Protein AF-A0A751YZZ7-F1 (afdb_monomer)

Mean predicted aligned error: 13.31 Å

Secondary structure (DSSP, 8-sta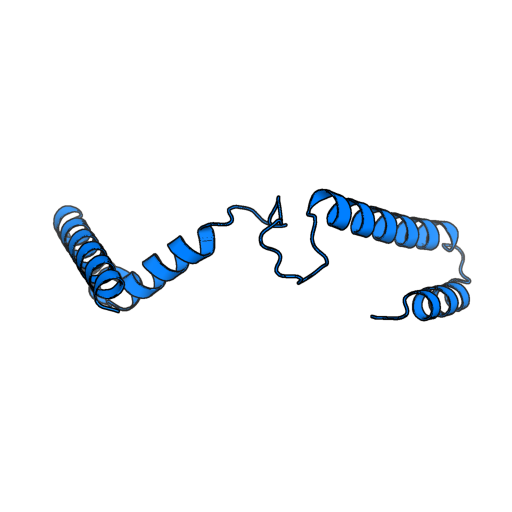te):
---HHHHHHHHHHH--STTHHHHHHHHHHHHHHHHHHHHHHTS-TT---TT----TTS-TTHHHHHHHHHHHHHSHHHHTT--SSHHHHHHHHHHHHHHHHHHHH--

Structure (mmCIF, N/CA/C/O backbone):
data_AF-A0A751YZZ7-F1
#
_entry.id   AF-A0A751YZZ7-F1
#
loop_
_atom_site.group_PDB
_atom_site.id
_atom_site.type_symbol
_atom_site.label_atom_id
_atom_site.label_alt_id
_atom_site.label_comp_id
_atom_site.label_asym_id
_atom_site.label_entity_id
_atom_site.label_seq_id
_atom_site.pdbx_PDB_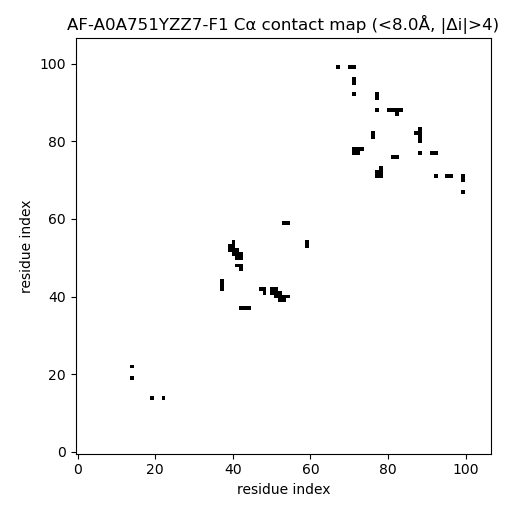ins_code
_atom_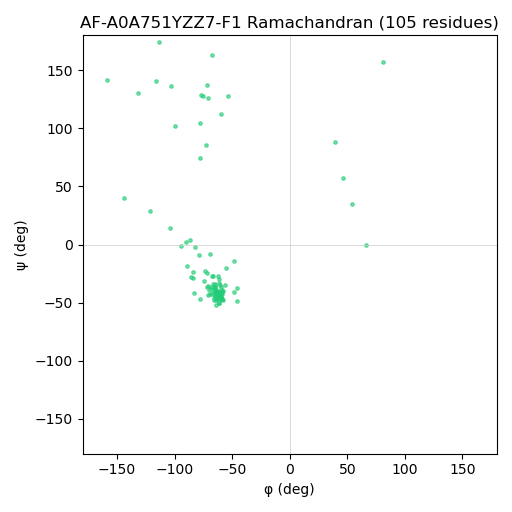site.Cartn_x
_atom_site.Cartn_y
_atom_site.Cartn_z
_atom_site.occupancy
_atom_site.B_iso_or_equiv
_atom_site.auth_seq_id
_atom_site.auth_comp_id
_atom_site.auth_asym_id
_atom_site.auth_atom_id
_atom_site.pdbx_PDB_model_num
ATOM 1 N N . MET A 1 1 ? 9.952 8.286 -29.211 1.00 39.16 1 MET A N 1
ATOM 2 C CA . MET A 1 1 ? 11.102 7.368 -29.317 1.00 39.16 1 MET A CA 1
ATOM 3 C C . MET A 1 1 ? 12.347 8.213 -29.134 1.00 39.16 1 MET A C 1
ATOM 5 O O . MET A 1 1 ? 12.524 9.138 -29.913 1.00 39.16 1 MET A O 1
ATOM 9 N N . ALA A 1 2 ? 13.096 8.017 -28.047 1.00 47.78 2 ALA A N 1
ATOM 10 C CA . ALA A 1 2 ? 14.341 8.750 -27.828 1.00 47.78 2 ALA A CA 1
ATOM 11 C C . ALA A 1 2 ? 15.419 8.158 -28.744 1.00 47.78 2 ALA A C 1
ATOM 13 O O . ALA A 1 2 ? 15.597 6.940 -28.785 1.00 47.78 2 ALA A O 1
ATOM 14 N N . ASP A 1 3 ? 16.077 9.017 -29.514 1.00 48.12 3 ASP A N 1
ATOM 15 C CA . ASP A 1 3 ? 17.192 8.657 -30.381 1.00 48.12 3 ASP A CA 1
ATOM 16 C C . ASP A 1 3 ? 18.429 8.374 -29.513 1.00 48.12 3 ASP A C 1
ATOM 18 O O . ASP A 1 3 ? 19.238 9.250 -29.213 1.00 48.12 3 ASP A O 1
ATOM 22 N N . ASN A 1 4 ? 18.531 7.130 -29.046 1.00 59.53 4 ASN A N 1
ATOM 23 C CA . ASN A 1 4 ? 19.622 6.665 -28.190 1.00 59.53 4 ASN A CA 1
ATOM 24 C C . ASN A 1 4 ? 20.976 6.596 -28.931 1.00 59.53 4 ASN A C 1
ATOM 26 O O . ASN A 1 4 ? 22.001 6.363 -28.285 1.00 59.53 4 ASN A O 1
ATOM 30 N N . SER A 1 5 ? 21.012 6.785 -30.261 1.00 56.00 5 SER A N 1
ATOM 31 C CA . SER A 1 5 ? 22.280 6.882 -31.000 1.00 56.00 5 SER A CA 1
ATOM 32 C C . SER A 1 5 ? 23.016 8.184 -30.694 1.00 56.00 5 SER A C 1
ATOM 34 O O . SER A 1 5 ? 24.228 8.145 -30.495 1.00 56.00 5 SER A O 1
ATOM 36 N N . MET A 1 6 ? 22.290 9.300 -30.559 1.00 50.94 6 MET A N 1
ATOM 37 C CA . MET A 1 6 ? 22.868 10.612 -30.231 1.00 50.94 6 MET A CA 1
ATOM 38 C C . MET A 1 6 ? 23.502 10.634 -28.830 1.00 50.94 6 MET A C 1
ATOM 40 O O . MET A 1 6 ? 24.552 11.226 -28.624 1.00 50.94 6 MET A O 1
ATOM 44 N N . THR A 1 7 ? 22.938 9.904 -27.860 1.00 62.94 7 THR A N 1
ATOM 45 C CA . THR A 1 7 ? 23.505 9.830 -26.499 1.00 62.94 7 THR A CA 1
ATOM 46 C C . THR A 1 7 ? 24.796 9.013 -26.409 1.00 62.94 7 THR A C 1
ATOM 48 O O . THR A 1 7 ? 25.590 9.220 -25.493 1.00 62.94 7 THR A O 1
ATOM 51 N N . PHE A 1 8 ? 25.022 8.070 -27.329 1.00 64.81 8 PHE A N 1
ATOM 52 C CA . PHE A 1 8 ? 26.191 7.186 -27.299 1.00 64.81 8 PHE A CA 1
ATOM 53 C C . PHE A 1 8 ? 27.429 7.832 -27.928 1.00 64.81 8 PHE A C 1
ATOM 55 O O . PHE A 1 8 ? 28.521 7.735 -27.376 1.00 64.81 8 PHE A O 1
ATOM 62 N N . SER A 1 9 ? 27.266 8.525 -29.059 1.00 59.72 9 SER A N 1
ATOM 63 C CA . SER A 1 9 ? 28.363 9.260 -29.699 1.00 59.72 9 SER A CA 1
ATOM 64 C C . SER A 1 9 ? 28.889 10.385 -28.811 1.00 59.72 9 SER A C 1
ATOM 66 O O . SER A 1 9 ? 30.100 10.542 -28.674 1.00 59.72 9 SER A O 1
ATOM 68 N N . ASP A 1 10 ? 27.984 11.118 -28.162 1.00 65.31 10 ASP A N 1
ATOM 69 C CA . ASP A 1 10 ? 28.329 12.276 -27.334 1.00 65.31 10 ASP A CA 1
ATOM 70 C C . ASP A 1 10 ? 29.035 11.854 -26.038 1.00 65.31 10 ASP A C 1
ATOM 72 O O . ASP A 1 10 ? 29.985 12.501 -25.597 1.00 65.31 10 ASP A O 1
ATOM 76 N N . THR A 1 11 ? 28.631 10.717 -25.460 1.00 61.88 11 THR A N 1
ATOM 77 C CA . THR A 1 11 ? 29.309 10.131 -24.296 1.00 61.88 11 THR A CA 1
ATOM 78 C C . THR A 1 11 ? 30.672 9.558 -24.675 1.00 61.88 11 THR A C 1
ATOM 80 O O . THR A 1 11 ? 31.648 9.850 -23.992 1.00 61.88 11 THR A O 1
ATOM 83 N N . LEU A 1 12 ? 30.800 8.846 -25.802 1.00 62.84 12 LEU A N 1
ATOM 84 C CA . LEU A 1 12 ? 32.098 8.369 -26.301 1.00 62.84 12 LEU A CA 1
ATOM 85 C C . LEU A 1 12 ? 33.085 9.502 -26.607 1.00 62.84 12 LEU A C 1
ATOM 87 O O . LEU A 1 12 ? 34.279 9.336 -26.376 1.00 62.84 12 LEU A O 1
ATOM 91 N N . MET A 1 13 ? 32.606 10.651 -27.093 1.00 63.72 13 MET A N 1
ATOM 92 C CA . MET A 1 13 ? 33.451 11.833 -27.297 1.00 63.72 13 MET A CA 1
ATOM 93 C C . MET A 1 13 ? 33.954 12.449 -25.979 1.00 63.72 13 MET A C 1
ATOM 95 O O . MET A 1 13 ? 35.017 13.067 -25.973 1.00 63.72 13 MET A O 1
ATOM 99 N N . GLN A 1 14 ? 33.229 12.277 -24.867 1.00 64.88 14 GLN A N 1
ATOM 100 C CA . GLN A 1 14 ? 33.641 12.714 -23.523 1.00 64.88 14 GLN A CA 1
ATOM 101 C C . GLN A 1 14 ? 34.522 11.693 -22.786 1.00 64.88 14 GLN A C 1
ATOM 103 O O . GLN A 1 14 ? 35.344 12.068 -21.949 1.00 64.88 14 GLN A O 1
ATOM 108 N N . LEU A 1 15 ? 34.369 10.410 -23.105 1.00 61.09 15 LEU A N 1
ATOM 109 C CA . LEU A 1 15 ? 35.112 9.285 -22.547 1.00 61.09 15 LEU A CA 1
ATOM 110 C C . LEU A 1 15 ? 36.519 9.190 -23.184 1.00 61.09 15 LEU A C 1
ATOM 112 O O . LEU A 1 15 ? 36.797 8.348 -24.029 1.00 61.09 15 LEU A O 1
ATOM 116 N N . GLY A 1 16 ? 37.426 10.087 -22.796 1.00 60.78 16 GLY A N 1
ATOM 117 C CA . GLY A 1 16 ? 38.812 10.149 -23.290 1.00 60.78 16 GLY A CA 1
ATOM 118 C C . GLY A 1 16 ? 39.880 10.020 -22.198 1.00 60.78 16 GLY A C 1
ATOM 119 O O . GLY A 1 16 ? 40.941 10.625 -22.323 1.00 60.78 16 GLY A O 1
ATOM 120 N N . GLY A 1 17 ? 39.589 9.316 -21.096 1.00 68.81 17 GLY A N 1
ATOM 121 C CA . GLY A 1 17 ? 40.457 9.233 -19.909 1.00 68.81 17 GLY A CA 1
ATOM 122 C C . GLY A 1 17 ? 41.056 7.846 -19.631 1.00 68.81 17 GLY A C 1
ATOM 123 O O . GLY A 1 17 ? 40.694 6.854 -20.261 1.00 68.81 17 GLY A O 1
ATOM 124 N N . GLU A 1 18 ? 41.939 7.761 -18.627 1.00 73.44 18 GLU A N 1
ATOM 125 C CA . GLU A 1 18 ? 42.661 6.534 -18.215 1.00 73.44 18 GLU A CA 1
ATOM 126 C C . GLU A 1 18 ? 41.746 5.331 -17.882 1.00 73.44 18 GLU A C 1
ATOM 128 O O . GLU A 1 18 ? 42.187 4.186 -17.946 1.00 73.44 18 GLU A O 1
ATOM 133 N N . ASN A 1 19 ? 40.459 5.567 -17.591 1.00 74.25 19 ASN A N 1
ATOM 134 C CA . ASN A 1 19 ? 39.467 4.543 -17.236 1.00 74.25 19 ASN A CA 1
ATOM 135 C C . ASN A 1 19 ? 38.476 4.193 -18.362 1.00 74.25 19 ASN A C 1
ATOM 137 O O . ASN A 1 19 ? 37.481 3.510 -18.107 1.00 74.25 19 ASN A O 1
ATOM 141 N N . PHE A 1 20 ? 38.754 4.603 -19.604 1.00 78.50 20 PHE A N 1
ATOM 142 C CA . PHE A 1 20 ? 37.874 4.432 -20.767 1.00 78.50 20 PHE A CA 1
ATOM 143 C C . PHE A 1 20 ? 37.261 3.031 -20.895 1.00 78.50 20 PHE A C 1
ATOM 145 O O . PHE A 1 20 ? 36.053 2.880 -21.056 1.00 78.50 20 PHE A O 1
ATOM 152 N N . LEU A 1 21 ? 38.086 1.985 -20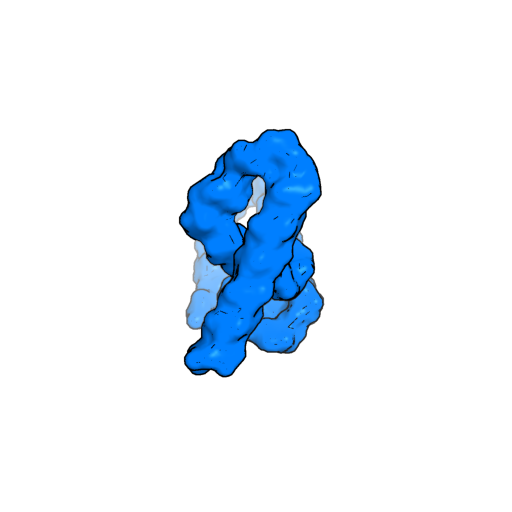.785 1.00 82.88 21 LEU A N 1
ATOM 153 C CA . LEU A 1 21 ? 37.620 0.605 -20.936 1.00 82.88 21 LEU A CA 1
ATOM 154 C C . LEU A 1 21 ? 36.639 0.199 -19.831 1.00 82.88 21 LEU A C 1
ATOM 156 O O . LEU A 1 21 ? 35.666 -0.496 -20.110 1.00 82.88 21 LEU A O 1
ATOM 160 N N . ARG A 1 22 ? 36.856 0.655 -18.592 1.00 81.31 22 ARG A N 1
ATOM 161 C CA . ARG A 1 22 ? 35.956 0.382 -17.464 1.00 81.31 22 ARG A CA 1
ATOM 162 C C . ARG A 1 22 ? 34.606 1.055 -17.685 1.00 81.31 22 ARG A C 1
ATOM 164 O O . ARG A 1 22 ? 33.575 0.401 -17.567 1.00 81.31 22 ARG A O 1
ATOM 171 N N . GLU A 1 23 ? 34.612 2.324 -18.062 1.00 78.69 23 GLU A N 1
ATOM 172 C CA . GLU A 1 23 ? 33.390 3.094 -18.298 1.00 78.69 23 GLU A CA 1
ATOM 173 C C . GLU A 1 23 ? 32.617 2.579 -19.525 1.00 78.69 23 GLU A C 1
ATOM 175 O O . GLU A 1 23 ? 31.396 2.440 -19.471 1.00 78.69 23 GLU A O 1
ATOM 180 N N . LEU A 1 24 ? 33.320 2.176 -20.591 1.00 83.06 24 LEU A N 1
ATOM 181 C CA . LEU A 1 24 ? 32.718 1.511 -21.746 1.00 83.06 24 LEU A CA 1
ATOM 182 C C . LEU A 1 24 ? 32.065 0.184 -21.344 1.00 83.06 24 LEU A C 1
ATOM 184 O O . LEU A 1 24 ? 30.935 -0.092 -21.743 1.00 83.06 24 LEU A O 1
ATOM 188 N N . THR A 1 25 ? 32.745 -0.641 -20.540 1.00 85.94 25 THR A N 1
ATOM 189 C CA . THR A 1 25 ? 32.154 -1.900 -20.065 1.00 85.94 25 THR A CA 1
ATOM 190 C C . THR A 1 25 ? 30.941 -1.661 -19.176 1.00 85.94 25 THR A C 1
ATOM 192 O O . THR A 1 25 ? 29.942 -2.351 -19.336 1.00 85.94 25 THR A O 1
ATOM 195 N N . GLU A 1 26 ? 30.977 -0.664 -18.294 1.00 83.12 26 GLU A N 1
ATOM 196 C CA . GLU A 1 26 ? 29.856 -0.303 -17.426 1.00 83.12 26 GLU A CA 1
ATOM 197 C C . GLU A 1 26 ? 28.653 0.188 -18.242 1.00 83.12 26 GLU A C 1
ATOM 199 O O . GLU A 1 26 ? 27.524 -0.255 -18.021 1.00 83.12 26 GLU A O 1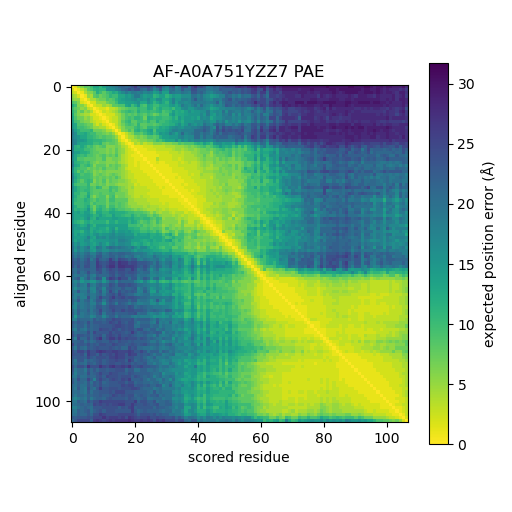
ATOM 204 N N . PHE A 1 27 ? 28.896 1.015 -19.259 1.00 83.94 27 PHE A N 1
ATOM 205 C CA . PHE A 1 27 ? 27.868 1.462 -20.192 1.00 83.94 27 PHE A CA 1
ATOM 206 C C . PHE A 1 27 ? 27.238 0.290 -20.958 1.00 83.94 27 PHE A C 1
ATOM 208 O O . PHE A 1 27 ? 26.014 0.138 -20.987 1.00 83.94 27 PHE A O 1
ATOM 215 N N . MET A 1 28 ? 28.067 -0.578 -21.541 1.00 87.56 28 MET A N 1
ATOM 216 C CA . MET A 1 28 ? 27.598 -1.730 -22.314 1.00 87.56 28 MET A CA 1
ATOM 217 C C . MET A 1 28 ? 26.852 -2.737 -21.432 1.00 87.56 28 MET A C 1
ATOM 219 O O . MET A 1 28 ? 25.810 -3.248 -21.838 1.00 87.56 28 MET A O 1
ATOM 223 N N . LEU A 1 29 ? 27.330 -2.988 -20.210 1.00 87.44 29 LEU A N 1
ATOM 224 C CA . LEU A 1 29 ? 26.666 -3.868 -19.246 1.00 87.44 29 LEU A CA 1
ATOM 225 C C . LEU A 1 29 ? 25.310 -3.313 -18.811 1.00 87.44 29 LEU A C 1
ATOM 227 O O . LEU A 1 29 ? 24.336 -4.064 -18.799 1.00 87.44 29 LEU A O 1
ATOM 231 N N . ASN A 1 30 ? 25.217 -2.013 -18.518 1.00 85.25 30 ASN A N 1
ATOM 232 C CA . ASN A 1 30 ? 23.938 -1.370 -18.216 1.00 85.25 30 ASN A CA 1
ATOM 233 C C . ASN A 1 30 ? 22.962 -1.515 -19.389 1.00 85.25 30 ASN A C 1
ATOM 235 O O . ASN A 1 30 ? 21.805 -1.883 -19.187 1.00 85.25 30 ASN A O 1
ATOM 239 N N . ARG A 1 31 ? 23.436 -1.330 -20.626 1.00 83.81 31 ARG A N 1
ATOM 240 C CA . ARG A 1 31 ? 22.591 -1.446 -21.820 1.00 83.81 31 ARG A CA 1
ATOM 241 C C . ARG A 1 31 ? 22.109 -2.872 -22.086 1.00 83.81 31 ARG A C 1
ATOM 243 O O . ARG A 1 31 ? 20.940 -3.070 -22.419 1.00 83.81 31 ARG A O 1
ATOM 250 N N . ILE A 1 32 ? 22.985 -3.864 -21.930 1.00 89.06 32 ILE A N 1
ATOM 251 C CA . ILE A 1 32 ? 22.630 -5.284 -22.065 1.00 89.06 32 ILE A CA 1
ATOM 252 C C . ILE A 1 32 ? 21.623 -5.673 -20.982 1.00 89.06 32 ILE A C 1
ATOM 254 O O . ILE A 1 32 ? 20.610 -6.300 -21.284 1.00 89.06 32 ILE A O 1
ATOM 258 N N . MET A 1 33 ? 21.858 -5.246 -19.740 1.00 85.44 33 MET A N 1
ATOM 259 C CA . MET A 1 33 ? 20.956 -5.515 -18.626 1.00 85.44 33 MET A CA 1
ATOM 260 C C . MET A 1 33 ? 19.568 -4.911 -18.865 1.00 85.44 33 MET A C 1
ATOM 262 O O . MET A 1 33 ? 18.567 -5.591 -18.652 1.00 85.44 33 MET A O 1
ATOM 266 N N . GLU A 1 34 ? 19.485 -3.669 -19.346 1.00 82.19 34 GLU A N 1
ATOM 267 C CA . GLU A 1 34 ? 18.211 -3.046 -19.721 1.00 82.19 34 GLU A CA 1
ATOM 268 C C . GLU A 1 34 ? 17.476 -3.840 -20.805 1.00 82.19 34 GLU A C 1
ATOM 270 O O . GLU A 1 34 ? 16.286 -4.123 -20.658 1.00 82.19 34 GLU A O 1
ATOM 275 N N . ALA A 1 35 ? 18.181 -4.243 -21.865 1.00 83.31 35 ALA A N 1
ATOM 276 C CA . ALA A 1 35 ? 17.594 -5.010 -22.959 1.00 83.31 35 ALA A CA 1
ATOM 277 C C . ALA A 1 35 ? 17.087 -6.389 -22.501 1.00 83.31 35 ALA A C 1
ATOM 279 O O . ALA A 1 35 ? 15.994 -6.809 -22.887 1.00 83.31 35 ALA A O 1
ATOM 280 N N . ASP A 1 36 ? 17.841 -7.087 -21.652 1.00 84.31 36 ASP A N 1
ATOM 281 C CA . ASP A 1 36 ? 17.439 -8.389 -21.111 1.00 84.31 36 ASP A CA 1
ATOM 282 C C . ASP A 1 36 ? 16.251 -8.281 -20.155 1.00 84.31 36 ASP A C 1
ATOM 284 O O . ASP A 1 36 ? 15.366 -9.138 -20.164 1.00 84.31 36 ASP A O 1
ATOM 288 N N . VAL A 1 37 ? 16.191 -7.212 -19.359 1.00 79.44 37 VAL A N 1
ATOM 289 C CA . VAL A 1 37 ? 15.042 -6.925 -18.496 1.00 79.44 37 VAL A CA 1
ATOM 290 C C . VAL A 1 37 ? 13.790 -6.683 -19.335 1.00 79.44 37 VAL A C 1
ATOM 292 O O . VAL A 1 37 ? 12.762 -7.285 -19.043 1.00 79.44 37 VAL A O 1
ATOM 295 N N . ILE A 1 38 ? 13.862 -5.874 -20.395 1.00 77.75 38 ILE A N 1
ATOM 296 C CA . ILE A 1 38 ? 12.713 -5.614 -21.280 1.00 77.75 38 ILE A CA 1
ATOM 297 C C . ILE A 1 38 ? 12.217 -6.915 -21.920 1.00 77.75 38 ILE A C 1
ATOM 299 O O . ILE A 1 38 ? 11.021 -7.203 -21.859 1.00 77.75 38 ILE A O 1
ATOM 303 N N . ARG A 1 39 ? 13.129 -7.743 -22.451 1.00 79.81 39 ARG A N 1
ATOM 304 C CA . ARG A 1 39 ? 12.784 -9.045 -23.052 1.00 79.81 39 ARG A CA 1
ATOM 305 C C . ARG A 1 39 ? 12.132 -10.007 -22.066 1.00 79.81 39 ARG A C 1
ATOM 307 O O . ARG A 1 39 ? 11.209 -10.712 -22.437 1.00 79.81 39 ARG A O 1
ATOM 314 N N . ARG A 1 40 ? 12.613 -10.064 -20.821 1.00 77.00 40 ARG A N 1
ATOM 315 C CA . ARG A 1 40 ? 12.036 -10.946 -19.791 1.00 77.00 40 ARG A CA 1
ATOM 316 C C . ARG A 1 40 ? 10.703 -10.438 -19.253 1.00 77.00 40 ARG A C 1
ATOM 318 O O . ARG A 1 40 ? 9.880 -11.227 -18.815 1.00 77.00 40 ARG A O 1
ATOM 325 N N . ILE A 1 41 ? 10.522 -9.122 -19.208 1.00 71.56 41 ILE A N 1
ATOM 326 C CA . ILE A 1 41 ? 9.339 -8.486 -18.623 1.00 71.56 41 ILE A CA 1
ATOM 327 C C . ILE A 1 41 ? 8.221 -8.310 -19.666 1.00 71.56 41 ILE A C 1
ATOM 329 O O . ILE A 1 41 ? 7.072 -8.133 -19.261 1.00 71.56 41 ILE A O 1
ATOM 333 N N . ASN A 1 42 ? 8.528 -8.376 -20.969 1.00 74.88 42 ASN A N 1
ATOM 334 C CA . ASN A 1 42 ? 7.621 -8.063 -22.085 1.00 74.88 42 ASN A CA 1
ATOM 335 C C . ASN A 1 42 ? 6.995 -6.659 -21.972 1.00 74.88 42 ASN A C 1
ATOM 337 O O . ASN A 1 42 ? 5.827 -6.450 -22.292 1.00 74.88 42 ASN A O 1
ATOM 341 N N . ALA A 1 43 ? 7.751 -5.691 -21.443 1.00 72.50 43 ALA A N 1
ATOM 342 C CA . ALA A 1 43 ? 7.313 -4.300 -21.350 1.00 72.50 43 ALA A CA 1
ATOM 343 C C . ALA A 1 43 ? 8.507 -3.350 -21.214 1.00 72.50 43 ALA A C 1
ATOM 345 O O . ALA A 1 43 ? 9.436 -3.626 -20.447 1.00 72.50 43 ALA A O 1
ATOM 346 N N . GLU A 1 44 ? 8.426 -2.194 -21.866 1.00 72.44 44 GLU A N 1
ATOM 347 C CA . GLU A 1 44 ? 9.409 -1.119 -21.746 1.00 72.44 44 GLU A CA 1
ATOM 348 C C . GLU A 1 44 ? 9.394 -0.472 -20.341 1.00 72.44 44 GLU A C 1
ATOM 350 O O . GLU A 1 44 ? 8.437 -0.621 -19.553 1.00 72.44 44 GLU A O 1
ATOM 355 N N . PRO A 1 45 ? 10.454 0.273 -19.968 1.00 67.69 45 PRO A N 1
ATOM 356 C CA . PRO A 1 45 ? 10.476 1.046 -18.737 1.00 67.69 45 PRO A CA 1
ATOM 357 C C . PRO A 1 45 ? 9.265 1.979 -18.662 1.00 67.69 45 PRO A C 1
ATOM 359 O O . PRO A 1 45 ? 9.014 2.772 -19.562 1.00 67.69 45 PRO A O 1
ATOM 362 N N . HIS A 1 46 ? 8.529 1.915 -17.549 1.00 68.44 46 HIS A N 1
ATOM 363 C CA . HIS A 1 46 ? 7.319 2.716 -17.292 1.0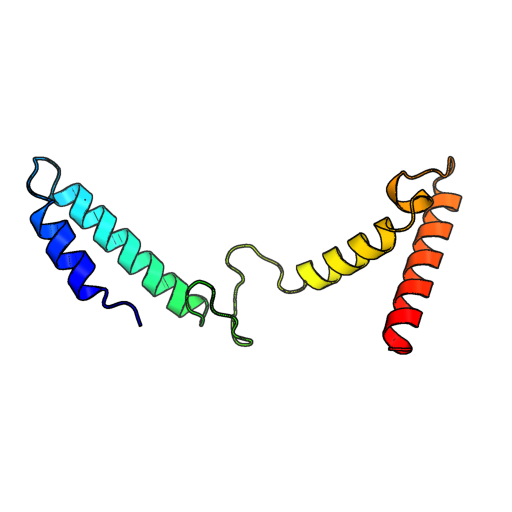0 68.44 46 HIS A CA 1
ATOM 364 C C . HIS A 1 46 ? 6.121 2.416 -18.208 1.00 68.44 46 HIS A C 1
ATOM 366 O O . HIS A 1 46 ? 5.045 2.976 -17.991 1.00 68.44 46 HIS A O 1
ATOM 372 N N . GLU A 1 47 ? 6.252 1.483 -19.152 1.00 66.38 47 GLU A N 1
ATOM 373 C CA . GLU A 1 47 ? 5.136 1.006 -19.957 1.00 66.38 47 GLU A CA 1
ATOM 374 C C . GLU A 1 47 ? 4.195 0.144 -19.106 1.00 66.38 47 GLU A C 1
ATOM 376 O O . GLU A 1 47 ? 4.616 -0.664 -18.261 1.00 66.38 47 GLU A O 1
ATOM 381 N N . ARG A 1 48 ? 2.893 0.363 -19.301 1.00 63.25 48 ARG A N 1
ATOM 382 C CA . ARG A 1 48 ? 1.828 -0.447 -18.715 1.00 63.25 48 ARG A CA 1
ATOM 383 C C . ARG A 1 48 ? 1.347 -1.419 -19.786 1.00 63.25 48 ARG A C 1
ATOM 385 O O . ARG A 1 48 ? 0.595 -1.017 -20.660 1.00 63.25 48 ARG A O 1
ATOM 392 N N . SER A 1 49 ? 1.779 -2.672 -19.686 1.00 67.00 49 SER A N 1
ATOM 393 C CA . SER A 1 49 ? 1.284 -3.781 -20.505 1.00 67.00 49 SER A CA 1
ATOM 394 C C . SER A 1 49 ? 0.596 -4.814 -19.614 1.00 67.00 49 SER A C 1
ATOM 396 O O . SER A 1 49 ? 1.061 -5.090 -18.502 1.00 67.00 49 SER A O 1
ATOM 398 N N . ASP A 1 50 ? -0.512 -5.377 -20.095 1.00 66.12 50 ASP A N 1
ATOM 399 C CA . ASP A 1 50 ? -1.239 -6.448 -19.408 1.00 66.12 50 ASP A CA 1
ATOM 400 C C . ASP A 1 50 ? -0.520 -7.803 -19.489 1.00 66.12 50 ASP A C 1
ATOM 402 O O . ASP A 1 50 ? -0.718 -8.643 -18.600 1.00 66.12 50 ASP A O 1
ATOM 406 N N . GLU A 1 51 ? 0.349 -7.961 -20.494 1.00 66.75 51 GLU A N 1
ATOM 407 C CA . GLU A 1 51 ? 1.212 -9.122 -20.766 1.00 66.75 51 GLU A CA 1
ATOM 408 C C . GLU A 1 51 ? 2.504 -9.112 -19.935 1.00 66.75 51 GLU A C 1
ATOM 410 O O . GLU A 1 51 ? 3.304 -10.044 -20.007 1.00 66.75 51 GLU A O 1
ATOM 415 N N . ARG A 1 52 ? 2.716 -8.072 -19.114 1.00 66.88 52 ARG A N 1
ATOM 416 C CA . ARG A 1 52 ? 3.889 -7.970 -18.244 1.00 66.88 52 ARG A CA 1
ATOM 417 C C . ARG A 1 52 ? 3.944 -9.160 -17.281 1.00 66.88 52 ARG A C 1
ATOM 419 O O . ARG A 1 52 ? 3.147 -9.242 -16.341 1.00 66.88 52 ARG A O 1
ATOM 426 N N . GLU A 1 53 ? 4.935 -10.029 -17.464 1.00 63.03 53 GLU A N 1
ATOM 427 C CA . GLU A 1 53 ? 5.090 -11.244 -16.652 1.00 63.03 53 GLU A CA 1
ATOM 428 C C . GLU A 1 53 ? 5.555 -10.934 -15.227 1.00 63.03 53 GLU A C 1
ATOM 430 O O . GLU A 1 53 ? 5.117 -11.553 -14.256 1.00 63.03 53 GLU A O 1
ATOM 435 N N . THR A 1 54 ? 6.426 -9.936 -15.073 1.00 59.38 54 THR A N 1
ATOM 436 C CA . THR A 1 54 ? 7.022 -9.581 -13.783 1.00 59.38 54 THR A CA 1
ATOM 437 C C . THR A 1 54 ? 6.934 -8.084 -13.517 1.00 59.38 54 THR A C 1
ATOM 439 O O . THR A 1 54 ? 7.312 -7.241 -14.324 1.00 59.38 54 THR A O 1
ATOM 442 N N . TYR A 1 55 ? 6.454 -7.715 -12.328 1.00 59.03 55 TYR A N 1
ATOM 443 C CA . TYR A 1 55 ? 6.710 -6.380 -11.802 1.00 59.03 55 TYR A CA 1
ATOM 444 C C . TYR A 1 55 ? 8.141 -6.374 -11.290 1.00 59.03 55 TYR A C 1
ATOM 446 O O . TYR A 1 55 ? 8.491 -7.220 -10.467 1.00 59.03 55 TYR A O 1
ATOM 454 N N . ARG A 1 56 ? 8.933 -5.385 -11.712 1.00 54.88 56 ARG A N 1
ATOM 455 C CA . ARG A 1 56 ? 10.319 -5.148 -11.270 1.00 54.88 56 ARG A CA 1
ATOM 456 C C . ARG A 1 56 ? 10.496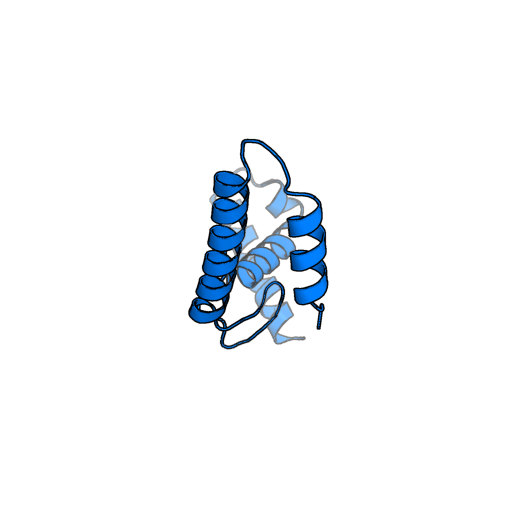 -5.176 -9.731 1.00 54.88 56 ARG A C 1
ATOM 458 O O . ARG A 1 56 ? 11.624 -5.277 -9.285 1.00 54.88 56 ARG A O 1
ATOM 465 N N . ASN A 1 57 ? 9.404 -5.119 -8.944 1.00 53.75 57 ASN A N 1
ATOM 466 C CA . ASN A 1 57 ? 9.351 -5.244 -7.477 1.00 53.75 57 ASN A CA 1
ATOM 467 C C . ASN A 1 57 ? 8.105 -5.995 -6.914 1.00 53.75 57 ASN A C 1
ATOM 469 O O . ASN A 1 57 ? 7.558 -5.620 -5.877 1.00 53.75 57 ASN A O 1
ATOM 473 N N . GLY A 1 58 ? 7.658 -7.081 -7.558 1.00 60.88 58 GLY A N 1
ATOM 474 C CA . GLY A 1 58 ? 6.758 -8.069 -6.934 1.00 60.88 58 GLY A CA 1
ATOM 475 C C . GLY A 1 58 ? 5.249 -7.750 -6.870 1.00 60.88 58 GLY A C 1
ATOM 476 O O . GLY A 1 58 ? 4.805 -6.609 -6.949 1.00 60.88 58 GLY A O 1
ATOM 477 N N . TYR A 1 59 ? 4.473 -8.838 -6.746 1.00 63.12 59 TYR A N 1
ATOM 478 C CA . TYR A 1 59 ? 3.020 -8.968 -6.517 1.00 63.12 59 TYR A CA 1
ATOM 479 C C . TYR A 1 59 ? 2.097 -7.973 -7.263 1.00 63.12 59 TYR A C 1
ATOM 481 O O . TYR A 1 59 ? 1.669 -6.959 -6.710 1.00 63.12 59 TYR A O 1
ATOM 489 N N . ARG A 1 60 ? 1.681 -8.327 -8.495 1.00 66.19 60 ARG A N 1
ATOM 490 C CA . ARG A 1 60 ? 0.754 -7.558 -9.369 1.00 66.19 60 ARG A CA 1
ATOM 491 C C . ARG A 1 60 ? -0.495 -7.032 -8.645 1.00 66.19 60 ARG A C 1
ATOM 493 O O . ARG A 1 60 ? -0.922 -5.903 -8.869 1.00 66.19 60 ARG A O 1
ATOM 500 N N . ASN A 1 61 ? -1.039 -7.812 -7.712 1.00 74.06 61 ASN A N 1
ATOM 501 C CA . ASN A 1 61 ? -2.280 -7.480 -7.004 1.00 74.06 61 ASN A CA 1
ATOM 502 C C . ASN A 1 61 ? -2.090 -6.607 -5.751 1.00 74.06 61 ASN A C 1
ATOM 504 O O . ASN A 1 61 ? -3.064 -6.304 -5.059 1.00 74.06 61 ASN A O 1
ATOM 508 N N . ARG A 1 62 ? -0.864 -6.157 -5.451 1.00 80.31 62 ARG A N 1
ATOM 509 C CA . ARG A 1 62 ? -0.571 -5.340 -4.264 1.00 80.31 62 ARG A CA 1
ATOM 510 C C . ARG A 1 62 ? -1.369 -4.036 -4.234 1.00 80.31 62 ARG A C 1
ATOM 512 O O . ARG A 1 62 ? -1.921 -3.696 -3.195 1.00 80.31 62 ARG A O 1
ATOM 519 N N . ASN A 1 63 ? -1.521 -3.363 -5.374 1.00 83.62 63 ASN A N 1
ATOM 520 C CA . ASN A 1 63 ? -2.295 -2.120 -5.477 1.00 83.62 63 ASN A CA 1
ATOM 521 C C . ASN A 1 63 ? -3.769 -2.301 -5.058 1.00 83.62 63 ASN A C 1
ATOM 523 O O . ASN A 1 63 ? -4.349 -1.416 -4.433 1.00 83.62 63 ASN A O 1
ATOM 527 N N . VAL A 1 64 ? -4.384 -3.451 -5.358 1.00 85.62 64 VAL A N 1
ATOM 528 C CA . VAL A 1 64 ? -5.772 -3.742 -4.949 1.00 85.62 64 VAL A CA 1
ATOM 529 C C . VAL A 1 64 ? -5.862 -3.852 -3.428 1.00 85.62 64 VAL A C 1
ATOM 531 O O . VAL A 1 64 ? -6.733 -3.243 -2.802 1.00 85.62 64 VAL A O 1
ATOM 534 N N . VAL A 1 65 ? -4.917 -4.579 -2.831 1.00 87.50 65 VAL A N 1
ATOM 535 C CA . VAL A 1 65 ? -4.824 -4.769 -1.381 1.00 87.50 65 VAL A CA 1
ATOM 536 C C . VAL A 1 65 ? -4.544 -3.439 -0.673 1.00 87.50 65 VAL A C 1
ATOM 538 O O . VAL A 1 65 ? -5.259 -3.077 0.260 1.00 87.50 65 VAL A O 1
ATOM 541 N N . GLU A 1 66 ? -3.570 -2.662 -1.149 1.00 89.75 66 GLU A N 1
ATOM 542 C CA . GLU A 1 66 ? -3.205 -1.361 -0.575 1.00 89.75 66 GLU A CA 1
ATOM 543 C C . GLU A 1 66 ? -4.351 -0.351 -0.643 1.00 89.75 66 GLU A C 1
ATOM 545 O O . GLU A 1 66 ? -4.622 0.325 0.347 1.00 89.75 66 GLU A O 1
ATOM 550 N N . ARG A 1 67 ? -5.092 -0.292 -1.758 1.00 90.50 67 ARG A N 1
ATOM 551 C CA . ARG A 1 67 ? -6.286 0.562 -1.869 1.00 90.50 67 ARG A CA 1
ATOM 552 C C . ARG A 1 67 ? -7.393 0.137 -0.910 1.00 90.50 67 ARG A C 1
ATOM 554 O O . ARG A 1 67 ? -8.057 0.999 -0.338 1.00 90.50 67 ARG A O 1
ATOM 561 N N . CYS A 1 68 ? -7.599 -1.167 -0.719 1.00 90.50 68 CYS A N 1
ATOM 562 C CA . CYS A 1 68 ? -8.572 -1.675 0.247 1.00 90.50 68 CYS A CA 1
ATOM 563 C C . CYS A 1 68 ? -8.209 -1.231 1.673 1.00 90.50 68 CYS A C 1
ATOM 565 O O . CYS A 1 68 ? -9.026 -0.613 2.357 1.00 90.50 68 CYS A O 1
ATOM 567 N N . PHE A 1 69 ? -6.959 -1.445 2.093 1.00 90.56 69 PHE A N 1
ATOM 568 C CA . PHE A 1 69 ? -6.491 -1.013 3.411 1.00 90.56 69 PHE A CA 1
ATOM 569 C C . PHE A 1 69 ? -6.444 0.509 3.569 1.00 90.56 69 PHE A C 1
ATOM 571 O O . PHE A 1 69 ? -6.736 1.002 4.656 1.00 90.56 69 PHE A O 1
ATOM 578 N N . GLY A 1 70 ? -6.129 1.256 2.510 1.00 93.88 70 GLY A N 1
ATOM 579 C CA . GLY A 1 70 ? -6.197 2.718 2.500 1.00 93.88 70 GLY A CA 1
ATOM 580 C C . GLY A 1 70 ? -7.603 3.217 2.833 1.00 93.88 70 GLY A C 1
ATOM 581 O O . GLY A 1 70 ? -7.764 4.019 3.747 1.00 93.88 70 GLY A O 1
ATOM 582 N N . ARG A 1 71 ? -8.628 2.647 2.187 1.00 92.06 71 ARG A N 1
ATOM 583 C CA . ARG A 1 71 ? -10.040 2.969 2.459 1.00 92.06 71 ARG A CA 1
ATOM 584 C C . ARG A 1 71 ? -10.475 2.554 3.862 1.00 92.06 71 ARG A C 1
ATOM 586 O O . ARG A 1 71 ? -11.155 3.308 4.544 1.00 92.06 71 ARG A O 1
ATOM 593 N N . LEU A 1 72 ? -10.044 1.384 4.343 1.00 92.94 72 LEU A N 1
ATOM 594 C CA . LEU A 1 72 ? -10.315 0.968 5.727 1.00 92.94 72 LEU A CA 1
ATOM 595 C C . LEU A 1 72 ? -9.693 1.927 6.753 1.00 92.94 72 LEU A C 1
ATOM 597 O O . LEU A 1 72 ? -10.270 2.140 7.819 1.00 92.94 72 LEU A O 1
ATOM 601 N N . LYS A 1 73 ? -8.540 2.524 6.430 1.00 93.25 73 LYS A N 1
ATOM 602 C CA . LYS A 1 73 ? -7.857 3.511 7.273 1.00 93.25 73 LYS A CA 1
ATOM 603 C C . LYS A 1 73 ? -8.460 4.921 7.203 1.00 93.25 73 LYS A C 1
ATOM 605 O O . LYS A 1 73 ? -8.113 5.736 8.050 1.00 93.25 73 LYS A O 1
ATOM 610 N N . GLU A 1 74 ? -9.400 5.214 6.301 1.00 92.44 74 GLU A N 1
ATOM 611 C CA . GLU A 1 74 ? -10.196 6.458 6.370 1.00 92.44 74 GLU A CA 1
ATOM 612 C C . GLU A 1 74 ? -11.008 6.512 7.679 1.00 92.44 74 GLU A C 1
ATOM 614 O O . GLU A 1 74 ? -11.239 7.575 8.258 1.00 92.44 74 GLU A O 1
ATOM 619 N N . TYR A 1 75 ? -11.393 5.348 8.209 1.00 91.50 75 TYR A N 1
ATOM 620 C CA . TYR A 1 75 ? -12.062 5.250 9.497 1.00 91.50 75 TYR A CA 1
ATOM 621 C C . TYR A 1 75 ? -11.058 5.392 10.643 1.00 91.50 75 TYR A C 1
ATOM 623 O O . TYR A 1 75 ? -10.361 4.438 10.998 1.00 91.50 75 TYR A O 1
ATOM 631 N N . ARG A 1 76 ? -11.047 6.564 11.297 1.00 91.56 76 ARG A N 1
ATOM 632 C CA . ARG A 1 76 ? -10.133 6.885 12.414 1.00 91.56 76 ARG A CA 1
ATOM 633 C C . ARG A 1 76 ? -10.080 5.793 13.486 1.00 91.56 76 ARG A C 1
ATOM 635 O O . ARG A 1 76 ? -9.001 5.444 13.945 1.00 91.56 76 ARG A O 1
ATOM 642 N N . ARG A 1 77 ? -11.230 5.198 13.828 1.00 91.94 77 ARG A N 1
ATOM 643 C CA . ARG A 1 77 ? -11.340 4.097 14.803 1.00 91.94 77 ARG A CA 1
ATOM 644 C C . ARG A 1 77 ? -10.514 2.860 14.422 1.00 91.94 77 ARG A C 1
ATOM 646 O O . ARG A 1 77 ? -9.909 2.253 15.304 1.00 91.94 77 ARG A O 1
ATOM 653 N N . ILE A 1 78 ? -10.480 2.509 13.133 1.00 92.38 78 ILE A N 1
ATOM 654 C CA . ILE A 1 78 ? -9.682 1.396 12.598 1.00 92.38 78 ILE A CA 1
ATOM 655 C C . ILE A 1 78 ? -8.215 1.826 12.485 1.00 92.38 78 ILE A C 1
ATOM 657 O O . ILE A 1 78 ? -7.337 1.113 12.962 1.00 92.38 78 ILE A O 1
ATOM 661 N N . ALA A 1 79 ? -7.948 3.010 11.926 1.00 94.12 79 ALA A N 1
ATOM 662 C CA . ALA A 1 79 ? -6.592 3.507 11.694 1.00 94.12 79 ALA A CA 1
ATOM 663 C C . ALA A 1 79 ? -5.761 3.638 12.976 1.00 94.12 79 ALA A C 1
ATOM 665 O O . ALA A 1 79 ? -4.602 3.235 13.000 1.00 94.12 79 ALA A O 1
ATOM 666 N N . THR A 1 80 ? -6.355 4.168 14.047 1.00 93.12 80 THR A N 1
ATOM 667 C CA . THR A 1 80 ? -5.660 4.354 15.327 1.00 93.12 80 THR A CA 1
ATOM 668 C C . THR A 1 80 ? -5.792 3.155 16.258 1.00 93.12 80 THR A C 1
ATOM 670 O O . THR A 1 80 ? -5.330 3.237 17.392 1.00 93.12 80 THR A O 1
ATOM 673 N N . ARG A 1 81 ? -6.457 2.068 15.828 1.00 91.75 81 ARG A N 1
ATOM 674 C CA . ARG A 1 81 ? -6.772 0.901 16.667 1.00 91.75 81 ARG A CA 1
ATOM 675 C C . ARG A 1 81 ? -7.339 1.323 18.033 1.00 91.75 81 ARG A C 1
ATOM 677 O O . ARG A 1 81 ? -6.794 1.000 19.082 1.00 91.75 81 ARG A O 1
ATOM 684 N N . TYR A 1 82 ? -8.430 2.086 18.009 1.00 90.25 82 TYR A N 1
ATOM 685 C CA . TYR A 1 82 ? -8.995 2.696 19.220 1.00 90.25 82 TYR A CA 1
ATOM 686 C C . TYR A 1 82 ? -9.568 1.669 20.217 1.00 90.25 82 TYR A C 1
ATOM 688 O O . TYR A 1 82 ? -9.633 1.916 21.420 1.00 90.25 82 TYR A O 1
ATOM 696 N N . ASP A 1 83 ? -10.010 0.512 19.724 1.00 91.25 83 ASP A N 1
ATOM 697 C CA . ASP A 1 83 ? -10.638 -0.523 20.541 1.00 91.25 83 ASP A CA 1
ATOM 698 C C . ASP A 1 83 ? -9.633 -1.236 21.465 1.00 91.25 83 ASP A C 1
ATOM 700 O O . ASP A 1 83 ? -8.643 -1.807 21.010 1.00 91.25 83 ASP A O 1
ATOM 704 N N . LYS A 1 84 ? -9.939 -1.270 22.772 1.00 91.56 84 LYS A N 1
ATOM 705 C CA . LYS A 1 84 ? -9.087 -1.891 23.807 1.00 91.56 84 LYS A CA 1
ATOM 706 C C . LYS A 1 84 ? -8.932 -3.407 23.642 1.00 91.56 84 LYS A C 1
ATOM 708 O O . LYS A 1 84 ? -7.874 -3.959 23.923 1.00 91.56 84 LYS A O 1
ATOM 713 N N . THR A 1 85 ? -9.989 -4.094 23.209 1.00 96.00 85 THR A N 1
ATOM 714 C CA . THR A 1 85 ? -10.010 -5.558 23.082 1.00 96.00 85 THR A CA 1
ATOM 715 C C . THR A 1 85 ? -9.860 -5.973 21.623 1.00 96.00 85 THR A C 1
ATOM 717 O O . THR A 1 85 ? -10.551 -5.450 20.747 1.00 96.00 85 THR A O 1
ATOM 720 N N . ALA A 1 86 ? -9.036 -6.993 21.362 1.00 94.38 86 ALA A N 1
ATOM 721 C CA . ALA A 1 86 ? -8.824 -7.528 20.015 1.00 94.38 86 ALA A CA 1
ATOM 722 C C . ALA A 1 86 ? -10.128 -7.976 19.328 1.00 94.38 86 ALA A C 1
ATOM 724 O O . ALA A 1 86 ? -10.285 -7.778 18.126 1.00 94.38 86 ALA A O 1
ATOM 725 N N . ARG A 1 87 ? -11.091 -8.515 20.091 1.00 96.06 87 ARG A N 1
ATOM 726 C CA . ARG A 1 87 ? -12.415 -8.917 19.587 1.00 96.06 87 ARG A CA 1
ATOM 727 C C . ARG A 1 87 ? -13.197 -7.735 19.006 1.00 96.06 87 ARG A C 1
ATOM 729 O O . ARG A 1 87 ? -13.740 -7.853 17.912 1.00 96.06 87 ARG A O 1
ATOM 736 N N . ASN A 1 88 ? -13.210 -6.600 19.706 1.00 94.56 88 ASN A N 1
ATOM 737 C CA . ASN A 1 88 ? -13.920 -5.399 19.263 1.00 94.56 88 ASN A CA 1
ATOM 738 C C . ASN A 1 88 ? -13.239 -4.785 18.040 1.00 94.56 88 ASN A C 1
ATOM 740 O O . ASN A 1 88 ? -13.911 -4.463 17.064 1.00 94.56 88 ASN A O 1
ATOM 744 N N . TYR A 1 89 ? -11.904 -4.716 18.048 1.00 94.31 89 TYR A N 1
ATOM 745 C CA . TYR A 1 89 ? -11.147 -4.263 16.883 1.00 94.31 89 TYR A CA 1
ATOM 746 C C . TYR A 1 89 ? -11.419 -5.141 15.652 1.00 94.31 89 TYR A C 1
ATOM 748 O O . TYR A 1 89 ? -11.729 -4.631 14.577 1.00 94.31 89 TYR A O 1
ATOM 756 N N . LEU A 1 90 ? -11.381 -6.468 15.812 1.00 94.81 90 LEU A N 1
ATOM 757 C CA . LEU A 1 90 ? -11.667 -7.409 14.730 1.00 94.81 90 LEU A CA 1
ATOM 758 C C . LEU A 1 90 ? -13.101 -7.259 14.203 1.00 94.81 90 LEU A C 1
ATOM 760 O O . LEU A 1 90 ? -13.307 -7.317 12.993 1.00 94.81 90 LEU A O 1
ATOM 764 N N . ALA A 1 91 ? -14.084 -7.051 15.084 1.00 95.25 91 ALA A N 1
ATOM 765 C CA . ALA A 1 91 ? -15.463 -6.796 14.677 1.00 95.25 91 ALA A CA 1
ATOM 766 C C . ALA A 1 91 ? -15.568 -5.528 13.812 1.00 95.25 91 ALA A C 1
ATOM 768 O O . ALA A 1 91 ? -16.168 -5.571 12.741 1.00 95.25 91 ALA A O 1
ATOM 769 N N . MET A 1 92 ? -14.913 -4.434 14.213 1.00 94.88 92 MET A N 1
ATOM 770 C CA . MET A 1 92 ? -14.892 -3.189 13.436 1.00 94.88 92 MET A CA 1
ATOM 771 C C . MET A 1 92 ? -14.201 -3.352 12.079 1.00 94.88 92 MET A C 1
ATOM 773 O O . MET A 1 92 ? -14.708 -2.853 11.077 1.00 94.88 92 MET A O 1
ATOM 777 N N . VAL A 1 93 ? -13.085 -4.086 12.020 1.00 94.06 93 VAL A N 1
ATOM 778 C CA . VAL A 1 93 ? -12.404 -4.396 10.753 1.00 94.06 93 VAL A CA 1
ATOM 779 C C . VAL A 1 93 ? -13.314 -5.211 9.833 1.00 94.06 93 VAL A C 1
ATOM 781 O O . VAL A 1 93 ? -13.459 -4.862 8.665 1.00 94.06 93 VAL A O 1
ATOM 784 N N . LYS A 1 94 ? -13.989 -6.247 10.351 1.00 94.44 94 LYS A N 1
ATOM 785 C CA . LYS A 1 94 ? -14.945 -7.057 9.574 1.00 94.44 94 LYS A CA 1
ATOM 786 C C . LYS A 1 94 ? -16.089 -6.209 9.017 1.00 94.44 94 LYS A C 1
ATOM 788 O O . LYS A 1 94 ? -16.393 -6.314 7.832 1.00 94.44 94 LYS A O 1
ATOM 793 N N . LEU A 1 95 ? -16.678 -5.337 9.838 1.00 94.75 95 LEU A N 1
ATOM 794 C CA . LEU A 1 95 ? -17.720 -4.403 9.399 1.00 94.75 95 LEU A CA 1
ATOM 795 C C . LEU A 1 95 ? -17.209 -3.444 8.316 1.00 94.75 95 LEU A C 1
ATOM 797 O O . LEU A 1 95 ? -17.899 -3.218 7.322 1.00 94.75 95 LEU A O 1
ATOM 801 N N . GLY A 1 96 ? -15.987 -2.926 8.469 1.00 93.50 96 GLY A N 1
ATOM 802 C CA . GLY A 1 96 ? -15.331 -2.093 7.461 1.00 93.50 96 GLY A CA 1
ATOM 803 C C . GLY A 1 96 ? -15.154 -2.821 6.128 1.00 93.50 96 GLY A C 1
ATOM 804 O O . GLY A 1 96 ? -15.500 -2.272 5.082 1.00 93.50 96 GLY A O 1
ATOM 805 N N . CYS A 1 97 ? -14.691 -4.075 6.156 1.00 93.00 97 CYS A N 1
ATOM 806 C CA . CYS A 1 97 ? -14.545 -4.904 4.958 1.00 93.00 97 CYS A CA 1
ATOM 807 C C . CYS A 1 97 ? -15.892 -5.153 4.269 1.00 93.00 97 CYS A C 1
ATOM 809 O O . CYS A 1 97 ? -15.996 -4.984 3.056 1.00 93.00 97 CYS A O 1
ATOM 811 N N . ILE A 1 98 ? -16.932 -5.497 5.036 1.00 94.31 98 ILE A N 1
ATOM 812 C CA . ILE A 1 98 ? -18.289 -5.710 4.514 1.00 94.31 98 ILE A CA 1
ATOM 813 C C . ILE A 1 98 ? -18.807 -4.434 3.842 1.00 94.31 98 ILE A C 1
ATOM 815 O O . ILE A 1 98 ? -19.283 -4.471 2.709 1.00 94.31 98 ILE A O 1
ATOM 819 N N . ARG A 1 99 ? -18.663 -3.275 4.493 1.00 92.75 99 ARG A N 1
ATOM 820 C CA . ARG A 1 99 ? -19.074 -1.992 3.912 1.00 92.75 99 ARG A CA 1
ATOM 821 C C . ARG A 1 99 ? -18.304 -1.659 2.634 1.00 92.75 99 ARG A C 1
ATOM 823 O O . ARG A 1 99 ? -18.906 -1.185 1.672 1.00 92.75 99 ARG A O 1
ATOM 830 N N . GLN A 1 100 ? -16.997 -1.907 2.612 1.00 90.75 100 GLN A N 1
ATOM 831 C CA . GLN A 1 100 ? -16.166 -1.677 1.433 1.00 90.75 100 GLN A CA 1
ATOM 832 C C . GLN A 1 100 ? -16.564 -2.595 0.268 1.00 90.75 100 GLN A C 1
ATOM 834 O O . GLN A 1 100 ? -16.552 -2.158 -0.885 1.00 90.75 100 GLN A O 1
ATOM 839 N N . PHE A 1 101 ? -16.958 -3.834 0.566 1.00 90.12 101 PHE A N 1
ATOM 840 C CA . PHE A 1 101 ? -17.483 -4.782 -0.410 1.00 90.12 101 PHE A CA 1
ATOM 841 C C . PHE A 1 101 ? -18.805 -4.293 -1.013 1.00 90.12 101 PHE A C 1
ATOM 843 O O . PHE A 1 101 ? -18.881 -4.125 -2.226 1.00 90.12 101 PHE A O 1
ATOM 850 N N . TYR A 1 102 ? -19.790 -3.925 -0.186 1.00 93.12 102 TYR A N 1
ATOM 851 C CA . TYR A 1 102 ? -21.054 -3.354 -0.675 1.00 93.12 102 TYR A CA 1
ATOM 852 C C . TYR A 1 102 ? -20.848 -2.086 -1.509 1.00 93.12 102 TYR A C 1
ATOM 854 O O . TYR A 1 102 ? -21.457 -1.934 -2.561 1.00 93.12 102 TYR A O 1
ATOM 862 N N . ARG A 1 103 ? -19.928 -1.198 -1.108 1.00 88.50 103 ARG A N 1
ATOM 863 C CA . ARG A 1 103 ? -19.597 0.003 -1.895 1.00 88.50 103 ARG A CA 1
ATOM 864 C C . ARG A 1 103 ? -19.015 -0.330 -3.271 1.00 88.50 103 ARG A C 1
ATOM 866 O O . ARG A 1 103 ? -19.114 0.489 -4.172 1.00 88.50 103 ARG A O 1
ATOM 873 N N . THR A 1 104 ? -18.374 -1.485 -3.417 1.00 86.88 104 THR A N 1
ATOM 874 C CA . THR A 1 104 ? -17.807 -1.938 -4.695 1.00 86.88 104 THR A CA 1
ATOM 875 C C . THR A 1 104 ? -18.859 -2.627 -5.570 1.00 86.88 104 THR A C 1
ATOM 877 O O . THR A 1 104 ? -18.693 -2.643 -6.775 1.00 86.88 104 THR A O 1
ATOM 880 N N . LEU A 1 105 ? -19.930 -3.174 -4.981 1.00 87.88 105 LEU A N 1
ATOM 881 C CA . LEU A 1 105 ? -21.046 -3.782 -5.719 1.00 87.88 105 LEU A CA 1
ATOM 882 C C . LEU A 1 105 ? -22.099 -2.770 -6.190 1.00 87.88 105 LEU A C 1
ATOM 884 O O . LEU A 1 105 ? -22.798 -3.030 -7.160 1.00 87.88 105 LEU A O 1
ATOM 888 N N . CYS A 1 106 ? -22.263 -1.660 -5.467 1.00 79.31 106 CYS A N 1
ATOM 889 C CA . CYS A 1 106 ? -23.271 -0.640 -5.770 1.00 79.31 106 CYS A CA 1
ATOM 890 C C . CYS A 1 106 ? -22.753 0.530 -6.630 1.00 79.31 106 CYS A C 1
ATOM 892 O O . CYS A 1 106 ? -23.527 1.445 -6.897 1.00 79.31 106 CYS A O 1
ATOM 894 N N . ASN A 1 107 ? -21.469 0.535 -7.000 1.00 65.25 107 ASN A N 1
ATOM 895 C CA . ASN A 1 107 ? -20.877 1.457 -7.978 1.00 65.25 107 ASN A CA 1
ATOM 896 C C . ASN A 1 107 ? -20.537 0.678 -9.243 1.00 65.25 107 ASN A C 1
ATOM 898 O O . ASN A 1 107 ? -20.635 1.279 -10.330 1.00 65.25 107 ASN A O 1
#

Radius of g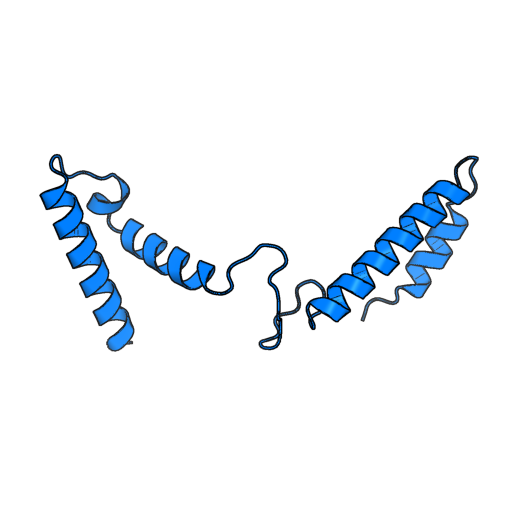yration: 24.71 Å; Cα contacts (8 Å, |Δi|>4): 42; chains: 1; bounding box: 66×24×55 Å

Organism: NCBI:txid29472

Sequence (107 aa):
MADNSMTFSDTLMQLGGENFLRELTEFMLNRIMEADVIRRINAEPHERSDERETYRNGYRNRNVVERCFGRLKEYRRIATRYDKTARNYLAMVKLGCIRQFYRTLCN

Solvent-accessible surface area (backbone atoms only — not comparable to full-atom values): 64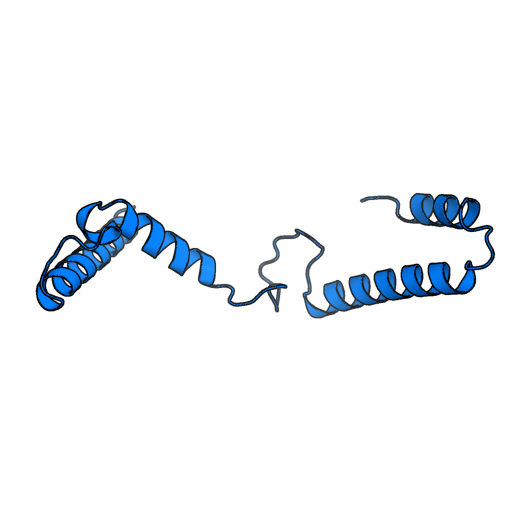40 Å² total; per-residue (Å²): 133,83,70,65,65,65,60,50,56,58,46,54,71,68,54,78,55,102,55,37,70,59,54,50,49,52,51,50,50,53,51,50,51,52,54,52,48,29,68,69,20,58,38,57,92,92,53,89,52,93,74,40,75,54,60,101,80,60,64,93,64,49,65,61,53,52,52,51,53,52,58,48,42,70,41,59,60,61,58,67,57,66,51,92,46,70,68,57,40,50,52,52,51,52,52,45,51,53,53,53,50,52,57,63,72,78,107

Foldseek 3Di:
DDPVVVVVVVVLVVLPDPCNVVVVVVVVVVVVVQVVCCVQQVAHVVDDDPSGPDDPDDDPCVVVVVVLVVQLCVPVCLVVVVDPDPVVNVVSSVVSNVVVVVVVVVD

InterPro domains:
  IPR001207 Transposase, mutator type [PF00872] (6-65)

pLDDT: mean 78.93, std 13.94, range [39.16, 96.06]